Protein AF-A0A0S3R4Z9-F1 (afdb_monomer_lite)

Structure (mmCIF, N/CA/C/O backbone):
data_AF-A0A0S3R4Z9-F1
#
_entry.id   AF-A0A0S3R4Z9-F1
#
loop_
_atom_site.group_PDB
_atom_site.id
_atom_site.type_symbol
_atom_site.label_atom_id
_atom_site.label_alt_id
_atom_site.label_comp_id
_atom_site.label_asym_id
_atom_site.label_entity_id
_atom_site.label_seq_id
_atom_site.pdbx_PDB_ins_code
_atom_site.Cartn_x
_atom_site.Cartn_y
_atom_site.Cartn_z
_atom_site.occupancy
_atom_site.B_iso_or_equiv
_atom_site.auth_seq_id
_atom_site.auth_comp_id
_atom_site.auth_asym_id
_atom_site.auth_atom_id
_atom_site.pdbx_PDB_model_num
ATOM 1 N N . MET A 1 1 ? 24.713 -10.032 -46.703 1.00 42.59 1 MET A N 1
ATOM 2 C CA . MET A 1 1 ? 23.637 -9.420 -45.894 1.00 42.59 1 MET A CA 1
ATOM 3 C C . MET A 1 1 ? 22.821 -10.551 -45.291 1.00 42.59 1 MET A C 1
ATOM 5 O O . MET A 1 1 ? 21.857 -10.990 -45.893 1.00 42.59 1 MET A O 1
ATOM 9 N N . ALA A 1 2 ? 23.301 -11.106 -44.182 1.00 42.00 2 ALA A N 1
ATOM 10 C CA . ALA A 1 2 ? 22.731 -12.286 -43.529 1.00 42.00 2 ALA A CA 1
ATOM 11 C C . ALA A 1 2 ? 23.025 -12.213 -42.021 1.00 42.00 2 ALA A C 1
ATOM 13 O O . ALA A 1 2 ? 23.596 -13.129 -41.451 1.00 42.00 2 ALA A O 1
ATOM 14 N N . VAL A 1 3 ? 22.761 -11.053 -41.409 1.00 43.97 3 VAL A N 1
ATOM 15 C CA . VAL A 1 3 ? 23.025 -10.817 -39.972 1.00 43.97 3 VAL A CA 1
ATOM 16 C C . VAL A 1 3 ? 21.767 -10.330 -39.239 1.00 43.97 3 VAL A C 1
ATOM 18 O O . VAL A 1 3 ? 21.769 -10.173 -38.029 1.00 43.97 3 VAL A O 1
ATOM 21 N N . THR A 1 4 ? 20.648 -10.133 -39.938 1.00 49.06 4 THR A N 1
ATOM 22 C CA . THR A 1 4 ? 19.453 -9.506 -39.351 1.00 49.06 4 THR A CA 1
ATOM 23 C C . THR A 1 4 ? 18.377 -10.488 -38.881 1.00 49.06 4 THR A C 1
ATOM 25 O O . THR A 1 4 ? 17.354 -10.038 -38.390 1.00 49.06 4 THR A O 1
ATOM 28 N N . GLN A 1 5 ? 18.572 -11.806 -39.018 1.00 44.56 5 GLN A N 1
ATOM 29 C CA . GLN A 1 5 ? 17.530 -12.804 -38.703 1.00 44.56 5 GLN A CA 1
ATOM 30 C C . GLN A 1 5 ? 17.833 -13.710 -37.499 1.00 44.56 5 GLN A C 1
ATOM 32 O O . GLN A 1 5 ? 16.971 -14.484 -37.103 1.00 44.56 5 GLN A O 1
ATOM 37 N N . GLU A 1 6 ? 19.001 -13.593 -36.861 1.00 36.22 6 GLU A N 1
ATOM 38 C CA . GLU A 1 6 ? 19.335 -14.408 -35.675 1.00 36.22 6 GLU A CA 1
ATOM 39 C C . GLU A 1 6 ? 18.992 -13.722 -34.340 1.00 36.22 6 GLU A C 1
ATOM 41 O O . GLU A 1 6 ? 18.978 -14.373 -33.298 1.00 36.22 6 GLU A O 1
ATOM 46 N N . GLN A 1 7 ? 18.658 -12.425 -34.346 1.00 35.75 7 GLN A N 1
ATOM 47 C CA . GLN A 1 7 ? 18.343 -11.681 -33.117 1.00 35.75 7 GLN A CA 1
ATOM 48 C C . GLN A 1 7 ? 16.894 -11.852 -32.630 1.00 35.75 7 GLN A C 1
ATOM 50 O O . GLN A 1 7 ? 16.630 -11.629 -31.453 1.00 35.75 7 GLN A O 1
ATOM 55 N N . GLU A 1 8 ? 15.967 -12.316 -33.474 1.00 36.12 8 GLU A N 1
ATOM 56 C CA . GLU A 1 8 ? 14.568 -12.553 -33.070 1.00 36.12 8 GLU A CA 1
ATOM 57 C C . GLU A 1 8 ? 14.349 -13.921 -32.392 1.00 36.12 8 GLU A C 1
ATOM 59 O O . GLU A 1 8 ? 13.293 -14.161 -31.815 1.00 36.12 8 GLU A O 1
ATOM 64 N N . GLN A 1 9 ? 15.345 -14.818 -32.399 1.00 33.41 9 GLN A N 1
ATOM 65 C CA . GLN A 1 9 ? 15.234 -16.162 -31.807 1.00 33.41 9 GLN A CA 1
ATOM 66 C C . GLN A 1 9 ? 15.841 -16.310 -30.402 1.00 33.41 9 GLN A C 1
ATOM 68 O O . GLN A 1 9 ? 15.747 -17.385 -29.815 1.00 33.41 9 GLN A O 1
ATOM 73 N N . GLN A 1 10 ? 16.396 -15.249 -29.806 1.00 33.28 10 GLN A N 1
ATOM 74 C CA . GLN A 1 10 ? 16.900 -15.293 -28.422 1.00 33.28 10 GLN A CA 1
ATOM 75 C C . GLN A 1 10 ? 15.843 -14.988 -27.346 1.00 33.28 10 GLN A C 1
ATOM 77 O O . GLN A 1 10 ? 16.163 -14.977 -26.161 1.00 33.28 10 GLN A O 1
ATOM 82 N N . THR A 1 11 ? 14.567 -14.813 -27.707 1.00 43.38 11 THR A N 1
ATOM 83 C CA . THR A 1 11 ? 13.466 -14.564 -26.750 1.00 43.38 11 THR A CA 1
ATOM 84 C C . THR A 1 11 ? 12.938 -15.839 -26.075 1.00 43.38 11 THR A C 1
ATOM 86 O O . THR A 1 11 ? 11.800 -15.894 -25.615 1.00 43.38 11 THR A O 1
ATOM 89 N N . GLN A 1 12 ? 13.745 -16.894 -25.997 1.00 50.91 12 GLN A N 1
ATOM 90 C CA . GLN A 1 12 ? 13.431 -18.082 -25.213 1.00 50.91 12 GLN A CA 1
ATOM 91 C C . GLN A 1 12 ? 14.702 -18.596 -24.552 1.00 50.91 12 GLN A C 1
ATOM 93 O O . GLN A 1 12 ? 15.493 -19.278 -25.194 1.00 50.91 12 GLN A O 1
ATOM 98 N N . LEU A 1 13 ? 14.884 -18.256 -23.271 1.00 37.31 13 LEU A N 1
ATOM 99 C CA . LEU A 1 13 ? 15.208 -19.180 -22.174 1.00 37.31 13 LEU A CA 1
ATOM 100 C C . LEU A 1 13 ? 15.659 -18.404 -20.920 1.00 37.31 13 LEU A C 1
ATOM 102 O O . LEU A 1 13 ? 16.605 -17.628 -20.964 1.00 37.31 13 LEU A O 1
ATOM 106 N N . LEU A 1 14 ? 15.021 -18.756 -19.797 1.00 32.84 14 LEU A N 1
ATOM 107 C CA . LEU A 1 14 ? 15.445 -18.585 -18.397 1.00 32.84 14 LEU A CA 1
ATOM 108 C C . LEU A 1 14 ? 15.201 -17.233 -17.698 1.00 32.84 14 LEU A C 1
ATOM 110 O O . LEU A 1 14 ? 16.000 -16.310 -17.769 1.00 32.84 14 LEU A O 1
ATOM 114 N N . GLY A 1 15 ? 14.207 -17.258 -16.802 1.00 33.75 15 GLY A N 1
ATOM 115 C CA . GLY A 1 15 ? 14.355 -16.693 -15.459 1.00 33.75 15 GLY A CA 1
ATOM 116 C C . GLY A 1 15 ? 13.612 -15.386 -15.204 1.00 33.75 15 GLY A C 1
ATOM 117 O O . GLY A 1 15 ? 13.978 -14.344 -15.724 1.00 33.75 15 GLY A O 1
ATOM 118 N N . HIS A 1 16 ? 12.617 -15.465 -14.318 1.00 49.91 16 HIS A N 1
ATOM 119 C CA . HIS A 1 16 ? 12.074 -14.377 -13.497 1.00 49.91 16 HIS A CA 1
ATOM 120 C C . HIS A 1 16 ? 13.134 -13.285 -13.243 1.00 49.91 16 HIS A C 1
ATOM 122 O O . HIS A 1 16 ? 14.046 -13.529 -12.452 1.00 49.91 16 HIS A O 1
ATOM 128 N N . LYS A 1 17 ? 13.068 -12.140 -13.938 1.00 46.91 17 LYS A N 1
ATOM 129 C CA . LYS A 1 17 ? 13.816 -10.904 -13.632 1.00 46.91 17 LYS A CA 1
ATOM 130 C C . LYS A 1 17 ? 13.486 -9.807 -14.646 1.00 46.91 17 LYS A C 1
ATOM 132 O O . LYS A 1 17 ? 14.320 -9.407 -15.447 1.00 46.91 17 LYS A O 1
ATOM 137 N N . ASP A 1 18 ? 12.283 -9.269 -14.529 1.00 51.56 18 ASP A N 1
ATOM 138 C CA . ASP A 1 18 ? 12.126 -7.830 -14.690 1.00 51.56 18 ASP A CA 1
ATOM 139 C C . ASP A 1 18 ? 11.590 -7.318 -13.351 1.00 51.56 18 ASP A C 1
ATOM 141 O O . ASP A 1 18 ? 10.416 -7.445 -13.027 1.00 51.56 18 ASP A O 1
ATOM 145 N N . LEU A 1 19 ? 12.490 -6.843 -12.484 1.00 52.41 19 LEU A N 1
ATOM 146 C CA . LEU A 1 19 ? 12.142 -6.281 -11.165 1.00 52.41 19 LEU A CA 1
ATOM 147 C C . LEU A 1 19 ? 11.403 -4.935 -11.290 1.00 52.41 19 LEU A C 1
ATOM 149 O O . LEU A 1 19 ? 11.227 -4.230 -10.298 1.00 52.41 19 LEU A O 1
ATOM 153 N N . ALA A 1 20 ? 11.007 -4.551 -12.505 1.00 55.97 20 ALA A N 1
ATOM 154 C CA . ALA A 1 20 ? 10.313 -3.309 -12.788 1.00 55.97 20 ALA A CA 1
ATOM 155 C C . ALA A 1 20 ? 8.914 -3.262 -12.148 1.00 55.97 20 ALA A C 1
ATOM 157 O O . ALA A 1 20 ? 8.386 -2.172 -11.916 1.00 55.97 20 ALA A O 1
ATOM 158 N N . HIS A 1 21 ? 8.324 -4.416 -11.814 1.00 63.91 21 HIS A N 1
ATOM 159 C CA . HIS A 1 21 ? 6.950 -4.511 -11.327 1.00 63.91 21 HIS A CA 1
ATOM 160 C C . HIS A 1 21 ? 6.881 -5.389 -10.068 1.00 63.91 21 HIS A C 1
ATOM 162 O O . HIS A 1 21 ? 7.434 -6.486 -10.025 1.00 63.91 21 HIS A O 1
ATOM 168 N N . LYS A 1 22 ? 6.207 -4.903 -9.017 1.00 72.25 22 LYS A N 1
ATOM 169 C CA . LYS A 1 22 ? 6.046 -5.591 -7.719 1.00 72.25 22 LYS A CA 1
ATOM 170 C C . LYS A 1 22 ? 5.021 -6.728 -7.811 1.00 72.25 22 LYS A 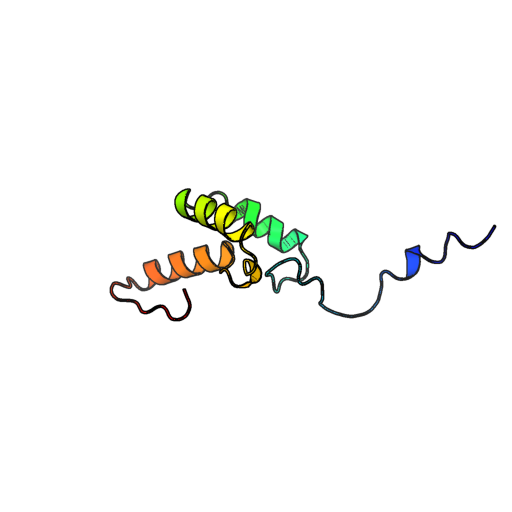C 1
ATOM 172 O O . LYS A 1 22 ? 4.002 -6.695 -7.135 1.00 72.25 22 LYS A O 1
ATOM 177 N N . SER A 1 23 ? 5.256 -7.703 -8.684 1.00 88.12 23 SER A N 1
ATOM 178 C CA . SER A 1 23 ? 4.315 -8.790 -8.949 1.00 88.12 23 SER A CA 1
ATOM 179 C C . SER A 1 23 ? 5.002 -10.149 -8.938 1.00 88.12 23 SER A C 1
ATOM 181 O O . SER A 1 23 ? 6.138 -10.297 -9.375 1.00 88.12 23 SER A O 1
ATOM 183 N N . LEU A 1 24 ? 4.282 -11.154 -8.437 1.00 93.56 24 LEU A N 1
ATOM 184 C CA . LEU A 1 24 ? 4.682 -12.566 -8.462 1.00 93.56 24 LEU A CA 1
ATOM 185 C C . LEU A 1 24 ? 3.942 -13.356 -9.553 1.00 93.56 24 LEU A C 1
ATOM 187 O O . LEU A 1 24 ? 4.007 -14.586 -9.597 1.00 93.56 24 LEU A O 1
ATOM 191 N N . LEU A 1 25 ? 3.171 -12.665 -10.393 1.00 92.38 25 LEU A N 1
ATOM 192 C CA . LEU A 1 25 ? 2.323 -13.282 -11.402 1.00 92.38 25 LEU A CA 1
ATOM 193 C C . LEU A 1 25 ? 3.124 -13.665 -12.647 1.00 92.38 25 LEU A C 1
ATOM 195 O O . LEU A 1 25 ? 4.202 -13.152 -12.917 1.00 92.38 25 LEU A O 1
ATOM 199 N N . GLN A 1 26 ? 2.552 -14.560 -13.450 1.00 92.31 26 GLN A N 1
ATOM 200 C CA . GLN A 1 26 ? 3.199 -15.106 -14.648 1.00 92.31 26 GLN A CA 1
ATOM 201 C C . GLN A 1 26 ? 3.519 -14.075 -15.748 1.00 92.31 26 GLN A C 1
ATOM 203 O O . GLN A 1 26 ? 4.251 -14.396 -16.679 1.00 92.31 26 GLN A O 1
ATOM 208 N N . SER A 1 27 ? 2.920 -12.881 -15.701 1.00 90.69 27 SER A N 1
ATOM 209 C CA . SER A 1 27 ? 3.100 -11.832 -16.710 1.00 90.69 27 SER A CA 1
ATOM 210 C C . SER A 1 27 ? 2.650 -10.475 -16.178 1.00 90.69 27 SER A C 1
ATOM 212 O O . SER A 1 27 ? 1.625 -10.408 -15.490 1.00 90.69 27 SER A O 1
ATOM 214 N N . ASP A 1 28 ? 3.298 -9.403 -16.621 1.00 89.50 28 ASP A N 1
ATOM 215 C CA . ASP A 1 28 ? 2.915 -8.030 -16.268 1.00 89.50 28 ASP A CA 1
ATOM 216 C C . ASP A 1 28 ? 1.538 -7.648 -16.806 1.00 89.50 28 ASP A C 1
ATOM 218 O O . ASP A 1 28 ? 0.776 -6.971 -16.126 1.00 89.50 28 ASP A O 1
ATOM 222 N N . ALA A 1 29 ? 1.159 -8.160 -17.982 1.00 93.56 29 ALA A N 1
ATOM 223 C CA . ALA A 1 29 ? -0.170 -7.938 -18.548 1.00 93.56 29 ALA A CA 1
ATOM 224 C C . ALA A 1 29 ? -1.292 -8.445 -17.623 1.00 93.56 29 ALA A C 1
ATOM 226 O O . ALA A 1 29 ? -2.326 -7.794 -17.481 1.00 93.56 29 ALA A O 1
ATOM 227 N N . LEU A 1 30 ? -1.082 -9.589 -1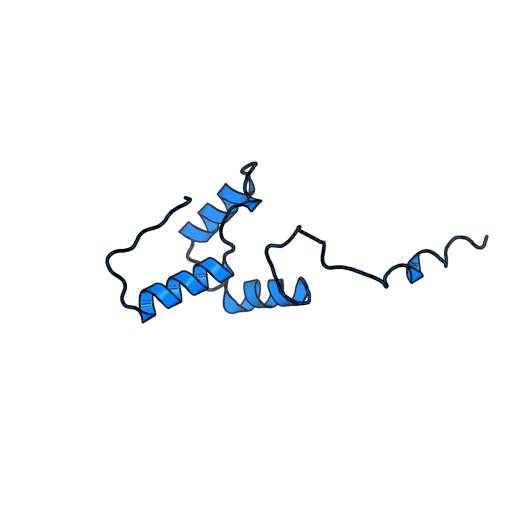6.960 1.00 94.81 30 LEU A N 1
ATOM 228 C CA . LEU A 1 30 ? -2.033 -10.121 -15.981 1.00 94.81 30 LEU A CA 1
ATOM 229 C C . LEU A 1 30 ? -2.093 -9.247 -14.722 1.00 94.81 30 LEU A C 1
ATOM 231 O O . LEU A 1 30 ? -3.178 -9.004 -14.199 1.00 94.81 30 LEU A O 1
ATOM 235 N N . TYR A 1 31 ? -0.943 -8.770 -14.247 1.00 95.44 31 TYR A N 1
ATOM 236 C CA . TYR A 1 31 ? -0.888 -7.865 -13.103 1.00 95.44 31 TYR A CA 1
ATOM 237 C C . TYR A 1 31 ? -1.596 -6.540 -13.407 1.00 95.44 31 TYR A C 1
ATOM 239 O O . TYR A 1 31 ? -2.492 -6.140 -12.666 1.00 95.44 31 TYR A O 1
ATOM 247 N N . GLN A 1 32 ? -1.296 -5.926 -14.552 1.00 95.50 32 GLN A N 1
ATOM 248 C CA . GLN A 1 32 ? -1.935 -4.689 -14.990 1.00 95.50 32 GLN A CA 1
ATOM 249 C C . GLN A 1 32 ? -3.448 -4.858 -15.170 1.00 95.50 32 GLN A C 1
ATOM 251 O O . GLN A 1 32 ? -4.216 -4.003 -14.743 1.00 95.50 32 GLN A O 1
ATOM 256 N N . TYR A 1 33 ? -3.899 -5.997 -15.708 1.00 97.19 33 TYR A N 1
ATOM 257 C CA . TYR A 1 33 ? -5.326 -6.307 -15.798 1.00 97.19 33 TYR A CA 1
ATOM 258 C C . TYR A 1 33 ? -6.013 -6.286 -14.425 1.00 97.19 33 TYR A C 1
ATOM 260 O O . TYR A 1 33 ? -7.093 -5.710 -14.285 1.00 97.19 33 TYR A O 1
ATOM 268 N N . ILE A 1 34 ? -5.407 -6.888 -13.397 1.00 97.06 34 ILE A N 1
ATOM 269 C CA . ILE A 1 34 ? -5.955 -6.871 -12.031 1.00 97.06 34 ILE A CA 1
ATOM 270 C C . ILE A 1 34 ? -6.005 -5.437 -11.503 1.00 97.06 34 ILE A C 1
ATOM 272 O O . ILE A 1 34 ? -7.037 -5.017 -10.968 1.00 97.06 34 ILE A O 1
ATOM 276 N N . LEU A 1 35 ? -4.921 -4.682 -11.693 1.00 97.00 35 LEU A N 1
ATOM 277 C CA . LEU A 1 35 ? -4.829 -3.299 -11.250 1.00 97.00 35 LEU A CA 1
ATOM 278 C C . LEU A 1 35 ? -5.930 -2.426 -11.862 1.00 97.00 35 LEU A C 1
ATOM 280 O O . LEU A 1 35 ? -6.709 -1.813 -11.129 1.00 97.00 35 LEU A O 1
ATOM 284 N N . ASP A 1 36 ? -6.050 -2.437 -13.186 1.00 97.75 36 ASP A N 1
ATOM 285 C CA . ASP A 1 36 ? -6.974 -1.578 -13.927 1.00 97.75 36 ASP A CA 1
ATOM 286 C C . ASP A 1 36 ? -8.441 -1.944 -13.690 1.00 97.75 36 ASP A C 1
ATOM 288 O O . ASP A 1 36 ? -9.306 -1.069 -13.635 1.00 97.75 36 ASP A O 1
ATOM 292 N N . THR A 1 37 ? -8.748 -3.235 -13.543 1.00 98.31 37 THR A N 1
ATOM 293 C CA . THR A 1 37 ? -10.141 -3.699 -13.436 1.00 98.31 37 THR A CA 1
ATOM 294 C C . THR A 1 37 ? -10.654 -3.758 -12.004 1.00 98.31 37 THR A C 1
ATOM 296 O O . THR A 1 37 ? -11.847 -3.556 -11.760 1.00 98.31 37 THR A O 1
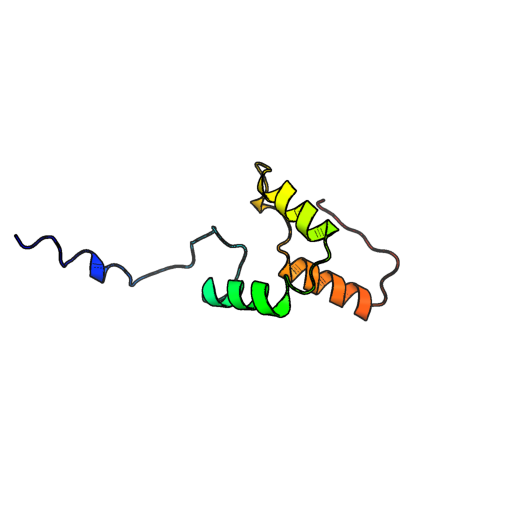ATOM 299 N N . SER A 1 38 ? -9.781 -4.067 -11.045 1.00 97.75 38 SER A N 1
ATOM 300 C CA . SER A 1 38 ? -10.203 -4.457 -9.697 1.00 97.75 38 SER A CA 1
ATOM 301 C C . SER A 1 38 ? -9.648 -3.561 -8.596 1.00 97.75 38 SER A C 1
ATOM 303 O O . SER A 1 38 ? -10.338 -3.377 -7.584 1.00 97.75 38 SER A O 1
ATOM 305 N N . VAL A 1 39 ? -8.469 -2.965 -8.800 1.00 97.94 39 VAL A N 1
ATOM 306 C CA . VAL A 1 39 ? -7.749 -2.199 -7.773 1.00 97.94 39 VAL A CA 1
ATOM 307 C C . VAL A 1 39 ? -7.955 -0.699 -7.932 1.00 97.94 39 VAL A C 1
ATOM 309 O O . VAL A 1 39 ? -8.648 -0.106 -7.107 1.00 97.94 39 VAL A O 1
ATOM 312 N N . HIS A 1 40 ? -7.432 -0.091 -8.999 1.00 97.88 40 HIS A N 1
ATOM 313 C CA . HIS A 1 40 ? -7.459 1.359 -9.210 1.00 97.88 40 HIS A CA 1
ATOM 314 C C . HIS A 1 40 ? -8.867 1.974 -9.190 1.00 97.88 40 HIS A C 1
ATOM 316 O O . HIS A 1 40 ? -9.031 3.009 -8.548 1.00 97.88 40 HIS A O 1
ATOM 322 N N . PRO A 1 41 ? -9.924 1.350 -9.758 1.00 98.25 41 PRO A N 1
ATOM 323 C CA . PRO A 1 41 ? -11.283 1.899 -9.667 1.00 98.25 41 PRO A CA 1
ATOM 324 C C . PRO A 1 41 ? -11.842 1.987 -8.238 1.00 98.25 41 PRO A C 1
ATOM 326 O O . PRO A 1 41 ? -12.871 2.620 -8.016 1.00 98.25 41 PRO A O 1
ATOM 329 N N . ARG A 1 42 ? -11.215 1.297 -7.278 1.00 97.12 42 ARG A N 1
ATOM 330 C CA . ARG A 1 42 ? -11.607 1.258 -5.862 1.00 97.12 42 ARG A CA 1
ATOM 331 C C . ARG A 1 42 ? -10.554 1.880 -4.940 1.00 97.12 42 ARG A C 1
ATOM 333 O O . ARG A 1 42 ? -10.735 1.849 -3.723 1.00 97.12 42 ARG A O 1
ATOM 340 N N . GLU A 1 43 ? -9.454 2.388 -5.491 1.00 97.88 43 GLU A N 1
ATOM 341 C CA . GLU A 1 43 ? -8.388 3.052 -4.742 1.00 97.88 43 GLU A CA 1
ATOM 342 C C . GLU A 1 43 ? -8.914 4.398 -4.223 1.00 97.88 43 GLU A C 1
ATOM 344 O O . GLU A 1 43 ? -9.526 5.166 -4.959 1.00 97.88 43 GLU A O 1
ATOM 349 N N . HIS A 1 44 ? -8.722 4.678 -2.932 1.00 97.56 44 HIS A N 1
ATOM 350 C CA . HIS A 1 44 ? -9.101 5.974 -2.372 1.00 97.56 44 HIS A CA 1
ATOM 351 C C . HIS A 1 44 ? -8.129 7.052 -2.871 1.00 97.56 44 HIS A C 1
ATOM 353 O O . HIS A 1 44 ? -6.922 6.814 -2.868 1.00 97.56 44 HIS A O 1
ATOM 359 N N . GLU A 1 45 ? -8.623 8.246 -3.211 1.00 97.56 45 GLU A N 1
ATOM 360 C CA . GLU A 1 45 ? -7.799 9.322 -3.796 1.00 97.56 45 GLU A CA 1
ATOM 361 C C . GLU A 1 45 ? -6.545 9.631 -2.964 1.00 97.56 45 GLU A C 1
ATOM 363 O O . GLU A 1 45 ? -5.449 9.690 -3.506 1.00 97.56 45 GLU A O 1
ATOM 368 N N . SER A 1 46 ? -6.651 9.691 -1.632 1.00 97.94 46 SER A N 1
ATOM 369 C CA . SER A 1 46 ? -5.481 9.910 -0.760 1.00 97.94 46 SER A CA 1
ATOM 370 C C . SER A 1 46 ? -4.385 8.838 -0.885 1.00 97.94 46 SER A C 1
ATOM 372 O O . SER A 1 46 ? -3.210 9.147 -0.708 1.00 97.94 46 SER A O 1
ATOM 374 N N . LEU A 1 47 ? -4.740 7.579 -1.173 1.00 97.81 47 LEU A N 1
ATOM 375 C CA . LEU A 1 47 ? -3.756 6.510 -1.389 1.00 97.81 47 LEU A CA 1
ATOM 376 C C . LEU A 1 47 ? -3.112 6.623 -2.771 1.00 97.81 47 LEU A C 1
ATOM 378 O O . LEU A 1 47 ? -1.902 6.443 -2.892 1.00 97.81 47 LEU A O 1
ATOM 382 N N . LYS A 1 48 ? -3.900 6.992 -3.784 1.00 97.81 48 LYS A N 1
ATOM 383 C CA . LYS A 1 48 ? -3.394 7.280 -5.127 1.00 97.81 48 LYS A CA 1
ATOM 384 C C . LYS A 1 48 ? -2.407 8.448 -5.107 1.00 97.81 48 LYS A C 1
ATOM 386 O O . LYS A 1 48 ? -1.305 8.317 -5.633 1.00 97.81 48 LYS A O 1
ATOM 391 N N . GLU A 1 49 ? -2.759 9.548 -4.444 1.00 98.12 49 GLU A N 1
ATOM 392 C CA . GLU A 1 49 ? -1.870 10.699 -4.250 1.00 98.12 49 GLU A CA 1
ATOM 393 C C . GLU A 1 49 ? -0.573 10.284 -3.542 1.00 98.12 49 GLU A C 1
ATOM 395 O O . GLU A 1 49 ? 0.522 10.614 -3.999 1.00 98.12 49 GLU A O 1
ATOM 400 N N . LEU A 1 50 ? -0.671 9.504 -2.459 1.00 97.81 50 LEU A N 1
ATOM 401 C CA . LEU A 1 50 ? 0.500 8.999 -1.743 1.00 97.81 50 LEU A CA 1
ATOM 402 C C . LEU A 1 50 ? 1.381 8.109 -2.626 1.00 97.81 50 LEU A C 1
ATOM 404 O O . LEU A 1 50 ? 2.606 8.221 -2.563 1.00 97.81 50 LEU A O 1
ATOM 408 N N . ARG A 1 51 ? 0.788 7.258 -3.468 1.00 96.38 51 ARG A N 1
ATOM 409 C CA . ARG A 1 51 ? 1.521 6.416 -4.417 1.00 96.38 51 ARG A CA 1
ATOM 410 C C . ARG A 1 51 ? 2.268 7.263 -5.447 1.00 96.38 51 ARG A C 1
ATOM 412 O O . ARG A 1 51 ? 3.475 7.097 -5.587 1.00 96.38 51 ARG A O 1
ATOM 419 N N . GLU A 1 52 ? 1.597 8.222 -6.083 1.00 96.81 52 GLU A N 1
ATOM 420 C CA . GLU A 1 52 ? 2.205 9.135 -7.066 1.00 96.81 52 GLU A CA 1
ATOM 421 C C . GLU A 1 52 ? 3.310 10.018 -6.454 1.00 96.81 52 GLU A C 1
ATOM 423 O O . GLU A 1 52 ? 4.292 10.369 -7.116 1.00 96.81 52 GLU A O 1
ATOM 428 N N . MET A 1 53 ? 3.183 10.389 -5.175 1.00 97.56 53 MET A N 1
ATOM 429 C CA . MET A 1 53 ? 4.259 11.058 -4.439 1.00 97.56 53 MET A CA 1
ATOM 430 C C . MET A 1 53 ? 5.424 10.108 -4.152 1.00 97.56 53 MET A C 1
ATOM 432 O O . MET A 1 53 ? 6.579 10.466 -4.384 1.00 97.56 53 MET A O 1
ATOM 436 N N . THR A 1 54 ? 5.130 8.899 -3.672 1.00 96.00 54 THR A N 1
ATOM 437 C CA . THR A 1 54 ? 6.134 7.889 -3.317 1.00 96.00 54 THR A CA 1
ATOM 438 C C . THR A 1 54 ? 6.928 7.425 -4.530 1.00 96.00 54 THR A C 1
ATOM 440 O O . THR A 1 54 ? 8.128 7.213 -4.405 1.00 96.00 54 THR A O 1
ATOM 443 N N . GLU A 1 55 ? 6.319 7.348 -5.716 1.00 93.94 55 GLU A N 1
ATOM 444 C CA . GLU A 1 55 ? 6.992 7.023 -6.985 1.00 93.94 55 GLU A CA 1
ATOM 445 C C . GLU A 1 55 ? 8.201 7.934 -7.270 1.00 93.94 55 GLU A C 1
ATOM 447 O O . GLU A 1 55 ? 9.194 7.488 -7.845 1.00 93.94 55 GLU A O 1
ATOM 452 N N . LYS A 1 56 ? 8.172 9.186 -6.799 1.00 96.00 56 LYS A N 1
ATOM 453 C CA . LYS A 1 56 ? 9.260 10.165 -6.973 1.00 96.00 56 LYS A CA 1
ATOM 454 C C . LYS A 1 56 ? 10.392 10.001 -5.949 1.00 96.00 56 LYS A C 1
ATOM 456 O O . LYS A 1 56 ? 11.423 10.660 -6.075 1.00 96.00 56 LYS A O 1
ATOM 461 N N . HIS A 1 57 ? 10.214 9.166 -4.926 1.00 95.94 57 HIS A N 1
ATOM 462 C CA . HIS A 1 57 ? 11.196 8.962 -3.865 1.00 95.94 57 HIS A CA 1
ATOM 463 C C . HIS A 1 57 ? 12.300 7.975 -4.300 1.00 95.94 57 HIS A C 1
ATOM 465 O O . HIS A 1 57 ? 11.985 6.947 -4.900 1.00 95.94 57 HIS A O 1
ATOM 471 N N . PRO A 1 58 ? 13.585 8.194 -3.943 1.00 95.56 58 PRO A N 1
ATOM 472 C CA . PRO A 1 58 ? 14.676 7.272 -4.293 1.00 95.56 58 PRO A CA 1
ATOM 473 C C . PRO A 1 58 ? 14.477 5.829 -3.811 1.00 95.56 58 PRO A C 1
ATOM 475 O O . PRO A 1 58 ? 15.049 4.901 -4.375 1.00 95.56 58 PRO A O 1
ATOM 478 N N . TRP A 1 59 ? 13.674 5.634 -2.764 1.00 94.56 59 TRP A N 1
ATOM 479 C CA . TRP A 1 59 ? 13.349 4.320 -2.200 1.00 94.56 59 TRP A CA 1
ATOM 480 C C . TRP A 1 59 ? 11.917 3.849 -2.501 1.00 94.56 59 TRP A C 1
ATOM 482 O O . TRP A 1 59 ? 11.354 3.067 -1.739 1.00 94.56 59 TRP A O 1
ATOM 492 N N . ASN A 1 60 ? 11.314 4.305 -3.604 1.00 93.12 60 ASN A N 1
ATOM 493 C CA . ASN A 1 60 ? 9.945 3.944 -4.007 1.00 93.12 60 ASN A CA 1
ATOM 494 C C . ASN A 1 60 ? 9.685 2.422 -4.091 1.00 93.12 60 ASN A C 1
ATOM 496 O O . ASN A 1 60 ? 8.561 1.954 -3.880 1.00 93.12 60 ASN A O 1
ATOM 500 N N . LEU A 1 61 ? 10.730 1.625 -4.331 1.00 91.06 61 LEU A N 1
ATOM 501 C CA . LEU A 1 61 ? 10.646 0.171 -4.424 1.00 91.06 61 LEU A CA 1
ATOM 502 C C . LEU A 1 61 ? 10.209 -0.481 -3.107 1.00 91.06 61 LEU A C 1
ATOM 504 O O . LEU A 1 61 ? 9.635 -1.562 -3.151 1.00 91.06 61 LEU A O 1
ATOM 508 N N . MET A 1 62 ? 10.398 0.180 -1.962 1.00 92.75 62 MET A N 1
ATOM 509 C CA . MET A 1 62 ? 9.983 -0.351 -0.657 1.00 92.75 62 MET A CA 1
ATOM 510 C C . MET A 1 62 ? 8.483 -0.200 -0.376 1.00 92.75 62 MET A C 1
ATOM 512 O O . MET A 1 62 ? 7.974 -0.855 0.522 1.00 92.75 62 MET A O 1
ATOM 516 N N . ALA A 1 63 ? 7.767 0.642 -1.126 1.00 94.31 63 ALA A N 1
ATOM 517 C CA . ALA A 1 63 ? 6.351 0.894 -0.866 1.00 94.31 63 ALA A CA 1
ATOM 518 C C . ALA A 1 63 ? 5.475 -0.351 -1.099 1.00 94.31 63 ALA A C 1
ATOM 520 O O . ALA A 1 63 ? 5.707 -1.109 -2.043 1.00 94.31 63 ALA A O 1
ATOM 521 N N . THR A 1 64 ? 4.419 -0.521 -0.316 1.00 95.50 64 THR A N 1
ATOM 522 C CA . THR A 1 64 ? 3.409 -1.558 -0.566 1.00 95.50 64 THR A CA 1
ATOM 523 C C . THR A 1 64 ? 2.681 -1.287 -1.893 1.00 95.50 64 THR A C 1
ATOM 525 O O . THR A 1 64 ? 2.273 -0.144 -2.130 1.00 95.50 64 THR A O 1
ATOM 528 N N . PRO A 1 65 ? 2.523 -2.278 -2.791 1.00 94.75 65 PRO A N 1
ATOM 529 C CA . PRO A 1 65 ? 1.777 -2.095 -4.032 1.00 94.75 65 PRO A CA 1
ATOM 530 C C . PRO A 1 65 ? 0.259 -1.956 -3.770 1.00 94.75 65 PRO A C 1
ATOM 532 O O . PRO A 1 65 ? -0.246 -2.382 -2.726 1.00 94.75 65 PRO A O 1
ATOM 535 N N . PRO A 1 66 ? -0.496 -1.317 -4.684 1.00 96.31 66 PRO A N 1
ATOM 536 C CA . PRO A 1 66 ? -1.892 -0.945 -4.433 1.00 96.31 66 PRO A CA 1
ATOM 537 C C . PRO A 1 66 ? -2.840 -2.148 -4.283 1.00 96.31 66 PRO A C 1
ATOM 539 O O . PRO A 1 66 ? -3.833 -2.057 -3.560 1.00 96.31 66 PRO A O 1
ATOM 542 N N . ASP A 1 67 ? -2.546 -3.280 -4.923 1.00 97.12 67 ASP A N 1
ATOM 543 C CA . ASP A 1 67 ? -3.293 -4.534 -4.781 1.00 97.12 67 ASP A CA 1
ATOM 544 C C . ASP A 1 67 ? -3.124 -5.149 -3.383 1.00 97.12 67 ASP A C 1
ATOM 546 O O . ASP A 1 67 ? -4.112 -5.534 -2.752 1.00 97.12 67 ASP A O 1
ATOM 550 N N . GLU A 1 68 ? -1.902 -5.157 -2.847 1.00 97.12 68 GLU A N 1
ATOM 551 C CA . GLU A 1 68 ? -1.634 -5.581 -1.470 1.00 97.12 68 GLU A CA 1
ATOM 552 C C . GLU A 1 68 ? -2.280 -4.623 -0.455 1.00 97.12 68 GLU A C 1
ATOM 554 O O . GLU A 1 68 ? -2.923 -5.065 0.500 1.00 97.12 68 GLU A O 1
ATOM 559 N N . GLY A 1 69 ? -2.224 -3.309 -0.700 1.00 96.88 69 GLY A N 1
ATOM 560 C CA . GLY A 1 69 ? -2.945 -2.316 0.103 1.00 96.88 69 GLY A CA 1
ATOM 561 C C . GLY A 1 69 ? -4.465 -2.546 0.112 1.00 96.88 69 GLY A C 1
ATOM 562 O O . GLY A 1 69 ? -5.110 -2.473 1.167 1.00 96.88 69 GLY A O 1
ATOM 563 N N . GLN A 1 70 ? -5.053 -2.891 -1.040 1.00 98.00 70 GLN A N 1
ATOM 564 C CA . GLN A 1 70 ? -6.467 -3.266 -1.133 1.00 98.00 70 GLN A CA 1
ATOM 565 C C . GLN A 1 70 ? -6.766 -4.543 -0.329 1.00 98.00 70 GLN A C 1
ATOM 567 O O . GLN A 1 70 ? -7.760 -4.581 0.407 1.00 98.00 70 GLN A O 1
ATOM 572 N N . PHE A 1 71 ? -5.909 -5.564 -0.426 1.00 98.12 71 PHE A N 1
ATOM 573 C CA . PHE A 1 71 ? -6.040 -6.803 0.341 1.00 98.12 71 PHE A CA 1
ATOM 574 C C . PHE A 1 71 ? -5.997 -6.549 1.854 1.00 98.12 71 PHE A C 1
ATOM 576 O O . PHE A 1 71 ? -6.887 -7.010 2.573 1.00 98.12 71 PHE A O 1
ATOM 583 N N . LEU A 1 72 ? -5.038 -5.753 2.339 1.00 98.25 72 LEU A N 1
ATOM 584 C CA . LEU A 1 72 ? -4.941 -5.373 3.751 1.00 98.25 72 LEU A CA 1
ATOM 585 C C . LEU A 1 72 ? -6.190 -4.616 4.221 1.00 98.25 72 LEU A C 1
ATOM 587 O O . LEU A 1 72 ? -6.732 -4.921 5.285 1.00 98.25 72 LEU A O 1
ATOM 591 N N . SER A 1 73 ? -6.715 -3.689 3.411 1.00 98.00 73 SER A N 1
ATOM 592 C CA . SER A 1 73 ? -7.965 -2.981 3.724 1.00 98.00 73 SER A CA 1
ATOM 593 C C . SER A 1 73 ? -9.144 -3.942 3.895 1.00 98.00 73 SER A C 1
ATOM 595 O O . SER A 1 73 ? -9.934 -3.804 4.834 1.00 98.00 73 SER A O 1
ATOM 597 N N . MET A 1 74 ? -9.273 -4.925 3.000 1.00 98.38 74 MET A N 1
ATOM 598 C CA . MET A 1 74 ? -10.299 -5.963 3.093 1.00 98.38 74 MET A CA 1
ATOM 599 C C . MET A 1 74 ? -10.102 -6.822 4.348 1.00 98.38 74 MET A C 1
ATOM 601 O O . MET A 1 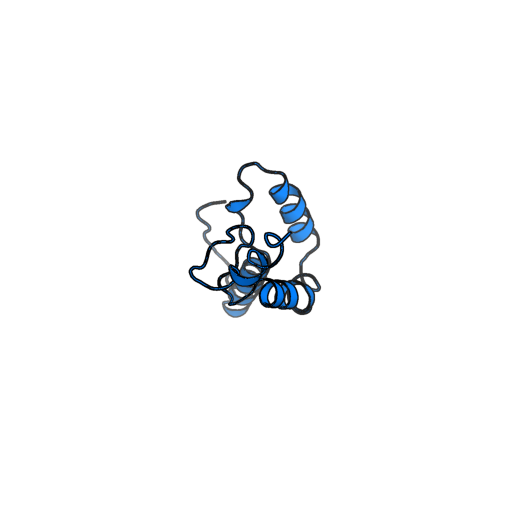74 ? -11.056 -7.021 5.101 1.00 98.38 74 MET A O 1
ATOM 605 N N . LEU A 1 75 ? -8.880 -7.292 4.604 1.00 98.69 75 LEU A N 1
ATOM 606 C CA . LEU A 1 75 ? -8.553 -8.147 5.743 1.00 98.69 75 LEU A CA 1
ATOM 607 C C . LEU A 1 75 ? -8.873 -7.462 7.080 1.00 98.69 75 LEU A C 1
ATOM 609 O O . LEU A 1 75 ? -9.567 -8.039 7.916 1.00 98.69 75 LEU A O 1
ATOM 613 N N . LEU A 1 76 ? -8.455 -6.204 7.253 1.00 98.56 76 LEU A N 1
ATOM 614 C CA . LEU A 1 76 ? -8.734 -5.413 8.456 1.00 98.56 76 LEU A CA 1
ATOM 615 C C . LEU A 1 76 ? -10.240 -5.258 8.713 1.00 98.56 76 LEU A C 1
ATOM 617 O O . LEU A 1 76 ? -10.688 -5.369 9.858 1.00 98.56 76 LEU A O 1
ATOM 621 N N . LYS A 1 77 ? -11.030 -5.040 7.651 1.00 98.38 77 LYS A N 1
ATOM 622 C CA . LYS A 1 77 ? -12.497 -4.945 7.733 1.00 98.38 77 LYS A CA 1
ATOM 623 C C . LYS A 1 77 ? -13.128 -6.280 8.124 1.00 98.38 77 LYS A C 1
ATOM 625 O O . LYS A 1 77 ? -13.969 -6.296 9.019 1.00 98.38 77 LYS A O 1
ATOM 630 N N . LEU A 1 78 ? -12.708 -7.386 7.503 1.00 98.69 78 LEU A N 1
ATOM 631 C CA . LEU A 1 78 ? -13.215 -8.732 7.803 1.00 98.69 78 LEU A CA 1
ATOM 632 C C . LEU A 1 78 ? -12.910 -9.159 9.244 1.00 98.69 78 LEU A C 1
ATOM 634 O O . LEU A 1 78 ? -13.752 -9.767 9.898 1.00 98.69 78 LEU A O 1
ATOM 638 N N . MET A 1 79 ? -11.732 -8.801 9.756 1.00 98.56 79 MET A N 1
ATOM 639 C CA . MET A 1 79 ? -11.330 -9.080 11.137 1.00 98.56 79 MET A CA 1
ATOM 640 C C . MET A 1 79 ? -11.957 -8.123 12.160 1.00 98.56 79 MET A C 1
ATOM 642 O O . MET A 1 79 ? -11.809 -8.338 13.362 1.00 98.56 79 MET A O 1
ATOM 646 N N . ASN A 1 80 ? -12.617 -7.050 11.707 1.00 98.31 80 ASN A N 1
ATOM 647 C CA . ASN A 1 80 ? -13.063 -5.937 12.544 1.00 98.31 80 ASN A CA 1
ATOM 648 C C . ASN A 1 80 ? -11.939 -5.400 13.458 1.00 98.31 80 ASN A C 1
ATOM 650 O O . ASN A 1 80 ? -12.160 -5.105 14.635 1.00 98.31 80 ASN A O 1
ATOM 654 N N . ALA A 1 81 ? -10.722 -5.288 12.920 1.00 98.44 81 ALA A N 1
ATOM 655 C CA . ALA A 1 81 ? -9.561 -4.835 13.677 1.00 98.44 81 ALA A CA 1
ATOM 656 C C . ALA A 1 81 ? -9.756 -3.387 14.170 1.00 98.44 81 ALA A C 1
ATOM 658 O O . ALA A 1 81 ? -10.235 -2.525 13.429 1.00 98.44 81 ALA A O 1
ATOM 659 N N . LYS A 1 82 ? -9.407 -3.121 15.438 1.00 98.12 82 LYS A N 1
ATOM 660 C CA . LYS A 1 82 ? -9.521 -1.788 16.076 1.00 98.12 82 LYS A CA 1
ATOM 661 C C . LYS A 1 82 ? -8.215 -1.258 16.653 1.00 98.12 82 LYS A C 1
ATOM 663 O O . LYS A 1 82 ? -8.088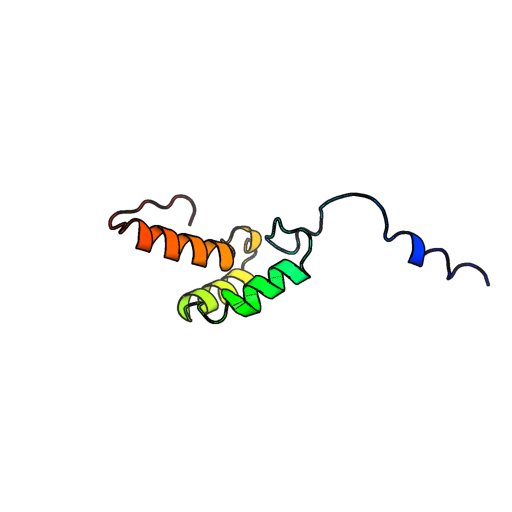 -0.056 16.840 1.00 98.12 82 LYS A O 1
ATOM 668 N N . ASN A 1 83 ? -7.276 -2.148 16.951 1.00 98.44 83 ASN A N 1
ATOM 669 C CA . ASN A 1 83 ? -5.963 -1.805 17.466 1.00 98.44 83 ASN A CA 1
A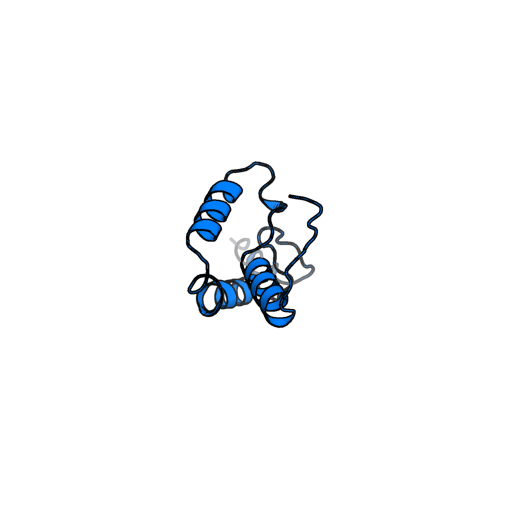TOM 670 C C . ASN A 1 83 ? -4.935 -2.637 16.699 1.00 98.44 83 ASN A C 1
ATOM 672 O O . ASN A 1 83 ? -4.966 -3.866 16.770 1.00 98.44 83 ASN A O 1
ATOM 676 N N . THR A 1 84 ? -4.100 -1.970 15.911 1.00 98.06 84 THR A N 1
ATOM 677 C CA . THR A 1 84 ? -3.155 -2.589 14.977 1.00 98.06 84 THR A CA 1
ATOM 678 C C . THR A 1 84 ? -1.746 -2.097 15.271 1.00 98.06 84 THR A C 1
ATOM 680 O O . THR A 1 84 ? -1.552 -1.047 15.878 1.00 98.06 84 THR A O 1
ATOM 683 N N . MET A 1 85 ? -0.756 -2.861 14.827 1.00 98.25 85 MET A N 1
ATOM 684 C CA . MET A 1 85 ? 0.649 -2.483 14.880 1.00 98.25 85 MET A CA 1
ATOM 685 C C . MET A 1 85 ? 1.219 -2.597 13.472 1.00 98.25 85 MET A C 1
ATOM 687 O O . MET A 1 85 ? 0.955 -3.581 12.785 1.00 98.25 85 MET A O 1
ATOM 691 N N . GLU A 1 86 ? 1.999 -1.603 13.073 1.00 98.19 86 GLU A N 1
ATOM 692 C CA . GLU A 1 86 ? 2.730 -1.567 11.810 1.00 98.19 86 GLU A CA 1
ATOM 693 C C . GLU A 1 86 ? 4.208 -1.340 12.130 1.00 98.19 86 GLU A C 1
ATOM 695 O O . GLU A 1 86 ? 4.544 -0.517 12.984 1.00 98.19 86 GLU A O 1
ATOM 700 N N . ILE A 1 87 ? 5.090 -2.117 11.503 1.00 98.31 87 ILE A N 1
ATOM 701 C CA . ILE A 1 87 ? 6.539 -2.034 11.700 1.00 98.31 87 ILE A CA 1
ATOM 702 C C . ILE A 1 87 ? 7.177 -1.922 10.316 1.00 98.31 87 ILE A C 1
ATOM 704 O O . ILE A 1 87 ? 7.122 -2.876 9.545 1.00 98.31 87 ILE A O 1
ATOM 708 N N . GLY A 1 88 ? 7.801 -0.773 10.044 1.00 95.94 88 GLY A N 1
ATOM 709 C CA . GLY A 1 88 ? 8.320 -0.403 8.722 1.00 95.94 88 GLY A CA 1
ATOM 710 C C . GLY A 1 88 ? 7.322 0.471 7.963 1.00 95.94 88 GLY A C 1
ATOM 711 O O . GLY A 1 88 ? 6.526 -0.061 7.199 1.00 95.94 88 GLY A O 1
ATOM 712 N N . VAL A 1 89 ? 7.386 1.787 8.213 1.00 95.00 89 VAL A N 1
ATOM 713 C CA . VAL A 1 89 ? 6.539 2.841 7.614 1.00 95.00 89 VAL A CA 1
ATOM 714 C C . VAL A 1 89 ? 7.361 3.668 6.634 1.00 95.00 89 VAL A C 1
ATOM 716 O O . VAL A 1 89 ? 8.517 3.992 7.002 1.00 95.00 89 VAL A O 1
#

Sequence (89 aa):
MAVTQEQEQQTQLLGHKDLAHKSLLQSDALYQYILDTSVHPREHESLKELREMTEKHPWNLMATPPDEGQFLSMLLKLMNAKNTMEIGV

pLDDT: mean 83.65, std 22.86, range [32.84, 98.69]

Organism: NCBI:txid157739

InterPro domains:
  IPR002935 Class I-like SAM-dependent O-methyltransferase [PF01596] (37-89)
  IPR002935 Class I-like SAM-dependent O-methyltransferase [PS51682] (23-89)
  IPR029063 S-adenosyl-L-methionine-dependent methyltransferase superfamily [G3DSA:3.40.50.150] (12-89)
  IPR029063 S-adenosyl-L-methionine-dependent methyltransferase superfamily [SSF53335] (27-88)
  IPR050362 Cation-dependent O-methyltransferase [PTHR10509] (21-89)

Foldseek 3Di:
DPDPPPVVPPPDDDDDDPLVDPDPDPDVVVVVCCCVPPFVVPDDVVVVVVLVVLVPDPVSSPDDDRVVVVVVVVVCVVVVDDDDDDDDD

Radius of gyration: 18.75 Å; chains: 1; bounding box: 37×30×63 Å

Secondary structure (DSSP, 8-state):
---SSSGGG-S-------TTS---SS-HHHHHHHIIIIIGGG--HHHHHHHHHHTTSTTGGGSPPHHHHHHHHHHHHHTT--S------